Protein AF-A0A7S1P8W8-F1 (afdb_monomer_lite)

Radius of gyration: 17.07 Å; chains: 1; bounding box: 39×23×54 Å

pLDDT: mean 93.04, std 10.13, range [39.03, 98.25]

Secondary structure (DSSP, 8-state):
-BHHHHHHHHHHTTHHHHHHT----HHHHHHHHHHHHHHHTT--PPPB---SPPGGGHHHHHHHHHHHHHHHHHHHHHHHTT--TT-HHHHHHHHHH----HHHHHHHHHHHHTSPP------

Organism: NCBI:txid1169539

Structure (mmCIF, N/CA/C/O backbone):
data_AF-A0A7S1P8W8-F1
#
_entry.id   AF-A0A7S1P8W8-F1
#
loop_
_atom_site.group_PDB
_atom_site.id
_atom_site.type_symbol
_atom_site.label_atom_id
_atom_site.label_alt_id
_atom_site.label_comp_id
_atom_site.label_asym_id
_atom_site.label_entity_id
_atom_site.label_seq_id
_atom_site.pdbx_PDB_ins_code
_atom_site.Cartn_x
_atom_site.Cartn_y
_atom_site.Cartn_z
_atom_site.occupancy
_atom_site.B_iso_or_equiv
_atom_site.auth_seq_id
_atom_site.auth_comp_id
_atom_site.auth_asym_id
_atom_site.auth_atom_id
_atom_site.pdbx_PDB_model_num
ATOM 1 N N . VAL A 1 1 ? -10.482 5.886 10.796 1.00 95.44 1 VAL A N 1
ATOM 2 C CA . VAL A 1 1 ? -9.179 5.755 10.108 1.00 95.44 1 VAL A CA 1
ATOM 3 C C . VAL A 1 1 ? -9.455 5.364 8.673 1.00 95.44 1 VAL A C 1
ATOM 5 O O . VAL A 1 1 ? -10.173 4.394 8.467 1.00 95.44 1 VAL A O 1
ATOM 8 N N . ASP A 1 2 ? -8.926 6.120 7.714 1.00 96.94 2 ASP A N 1
ATOM 9 C CA . ASP A 1 2 ? -8.927 5.731 6.300 1.00 96.94 2 ASP A CA 1
ATOM 10 C C . ASP A 1 2 ? -7.850 4.656 6.080 1.00 96.94 2 ASP A C 1
ATOM 12 O O . ASP A 1 2 ? -6.653 4.907 6.277 1.00 96.94 2 ASP A O 1
ATOM 16 N N . ALA A 1 3 ? -8.284 3.446 5.724 1.00 97.31 3 ALA A N 1
ATOM 17 C CA . ALA A 1 3 ? -7.401 2.310 5.510 1.00 97.31 3 ALA A CA 1
ATOM 18 C C . ALA A 1 3 ? -6.523 2.479 4.266 1.00 97.31 3 ALA A C 1
ATOM 20 O O . ALA A 1 3 ? -5.349 2.108 4.311 1.00 97.31 3 ALA A O 1
ATOM 21 N N . MET A 1 4 ? -7.037 3.077 3.186 1.00 95.69 4 MET A N 1
ATOM 22 C CA . MET A 1 4 ? -6.309 3.217 1.922 1.00 95.69 4 MET A CA 1
ATOM 23 C C . MET A 1 4 ? -5.063 4.079 2.109 1.00 95.69 4 MET A C 1
ATOM 25 O O . MET A 1 4 ? -3.979 3.722 1.640 1.00 95.69 4 MET A O 1
ATOM 29 N N . CYS A 1 5 ? -5.181 5.153 2.893 1.00 96.06 5 CYS A N 1
ATOM 30 C CA . CYS A 1 5 ? -4.048 5.992 3.281 1.00 96.06 5 CYS A CA 1
ATOM 31 C C . CYS A 1 5 ? -2.956 5.206 4.029 1.00 96.06 5 CYS A C 1
ATOM 33 O O . CYS A 1 5 ? -1.763 5.339 3.736 1.00 96.06 5 CYS A O 1
ATOM 35 N N . TRP A 1 6 ? -3.340 4.381 5.006 1.00 97.62 6 TRP A N 1
ATOM 36 C CA . TRP A 1 6 ? -2.388 3.594 5.797 1.00 97.62 6 TRP A CA 1
ATOM 37 C C . TRP A 1 6 ? -1.764 2.451 5.000 1.00 97.62 6 TRP A C 1
ATOM 39 O O . TRP A 1 6 ? -0.562 2.219 5.122 1.00 97.62 6 TRP A O 1
ATOM 49 N N . MET A 1 7 ? -2.547 1.776 4.160 1.00 97.31 7 MET A N 1
ATOM 50 C CA . MET A 1 7 ? -2.060 0.713 3.285 1.00 97.31 7 MET A CA 1
ATOM 51 C C . MET A 1 7 ? -1.060 1.247 2.264 1.00 97.31 7 MET A C 1
ATOM 53 O O . MET A 1 7 ? 0.006 0.655 2.114 1.00 97.31 7 MET A O 1
ATOM 57 N N . HIS A 1 8 ? -1.332 2.397 1.637 1.00 96.00 8 HIS A N 1
ATOM 58 C CA . HIS A 1 8 ? -0.368 3.047 0.746 1.00 96.00 8 HIS A CA 1
ATOM 59 C C . HIS A 1 8 ? 0.943 3.368 1.468 1.00 96.00 8 HIS A C 1
ATOM 61 O O . HIS A 1 8 ? 2.021 3.051 0.968 1.00 96.00 8 HIS A O 1
ATOM 67 N N . ARG A 1 9 ? 0.868 3.941 2.676 1.00 96.25 9 ARG A N 1
ATOM 68 C CA . ARG A 1 9 ? 2.063 4.259 3.467 1.00 96.25 9 ARG A CA 1
ATOM 69 C C . ARG A 1 9 ? 2.846 3.010 3.879 1.00 96.25 9 ARG A C 1
ATOM 71 O O . ARG A 1 9 ? 4.074 3.037 3.854 1.00 96.25 9 ARG A O 1
ATOM 78 N N . GLY A 1 10 ? 2.153 1.935 4.248 1.00 96.81 10 GLY A N 1
ATOM 79 C CA . GLY A 1 10 ? 2.769 0.645 4.558 1.00 96.81 10 GLY A CA 1
ATOM 80 C C . GLY A 1 10 ? 3.436 0.014 3.336 1.00 96.81 10 GLY A C 1
ATOM 81 O O . GLY A 1 10 ? 4.557 -0.476 3.441 1.00 96.81 10 GLY A O 1
ATOM 82 N N . ALA A 1 11 ? 2.787 0.095 2.173 1.00 97.50 11 ALA A N 1
ATOM 83 C CA . ALA A 1 11 ? 3.301 -0.414 0.906 1.00 97.50 11 ALA A CA 1
ATOM 84 C C . ALA A 1 11 ? 4.579 0.304 0.448 1.00 97.50 11 ALA A C 1
ATOM 86 O O . ALA A 1 11 ? 5.436 -0.330 -0.157 1.00 97.50 11 ALA A O 1
ATOM 87 N N . CYS A 1 12 ? 4.775 1.586 0.788 1.00 95.88 12 CYS A N 1
ATOM 88 C CA . CYS A 1 12 ? 6.031 2.288 0.488 1.00 95.88 12 CYS A CA 1
ATOM 89 C C . CYS A 1 12 ? 7.264 1.598 1.091 1.00 95.88 12 CYS A C 1
ATOM 91 O O . CYS A 1 12 ? 8.333 1.638 0.492 1.00 95.88 12 CYS A O 1
ATOM 93 N N . ALA A 1 13 ? 7.127 0.939 2.247 1.00 92.81 13 ALA A N 1
ATOM 94 C CA . ALA A 1 13 ? 8.231 0.225 2.894 1.00 92.81 13 ALA A CA 1
ATOM 95 C C . ALA A 1 13 ? 8.580 -1.117 2.222 1.00 92.81 13 ALA A C 1
ATOM 97 O O . ALA A 1 13 ? 9.595 -1.724 2.565 1.00 92.81 13 ALA A O 1
ATOM 98 N N . CYS A 1 14 ? 7.735 -1.595 1.306 1.00 96.56 14 CYS A N 1
ATOM 99 C CA . CYS A 1 14 ? 7.936 -2.821 0.537 1.00 96.56 14 CYS A CA 1
ATOM 100 C C . CYS A 1 14 ? 7.614 -2.635 -0.950 1.00 96.56 14 CYS A C 1
ATOM 102 O O . CYS A 1 14 ? 7.137 -3.547 -1.627 1.00 96.56 14 CYS A O 1
ATOM 104 N N . ALA A 1 15 ? 7.837 -1.419 -1.453 1.00 97.44 15 ALA A N 1
ATOM 105 C CA . ALA A 1 15 ? 7.429 -1.032 -2.794 1.00 97.44 15 ALA A CA 1
ATOM 106 C C . ALA A 1 15 ? 8.124 -1.880 -3.861 1.00 97.44 15 ALA A C 1
ATOM 108 O O . ALA A 1 15 ? 7.495 -2.290 -4.832 1.00 97.44 15 ALA A O 1
ATOM 109 N N . TYR A 1 16 ? 9.415 -2.160 -3.664 1.00 96.81 16 TYR A N 1
ATOM 110 C CA . TYR A 1 16 ? 10.200 -2.989 -4.571 1.00 96.81 16 TYR A CA 1
ATOM 111 C C . TYR A 1 16 ? 9.675 -4.424 -4.621 1.00 96.81 16 TYR A C 1
ATOM 113 O O . TYR A 1 16 ? 9.494 -4.970 -5.708 1.00 96.81 16 TYR A O 1
ATOM 121 N N . GLU A 1 17 ? 9.395 -5.030 -3.466 1.00 97.00 17 GLU A N 1
ATOM 122 C CA . GLU A 1 17 ? 8.841 -6.381 -3.389 1.00 97.00 17 GLU A CA 1
ATOM 123 C C . GLU A 1 17 ? 7.506 -6.458 -4.132 1.00 97.00 17 GLU A C 1
ATOM 125 O O . GLU A 1 17 ? 7.340 -7.296 -5.017 1.00 97.00 17 GLU A O 1
ATOM 130 N N . LEU A 1 18 ? 6.606 -5.506 -3.866 1.00 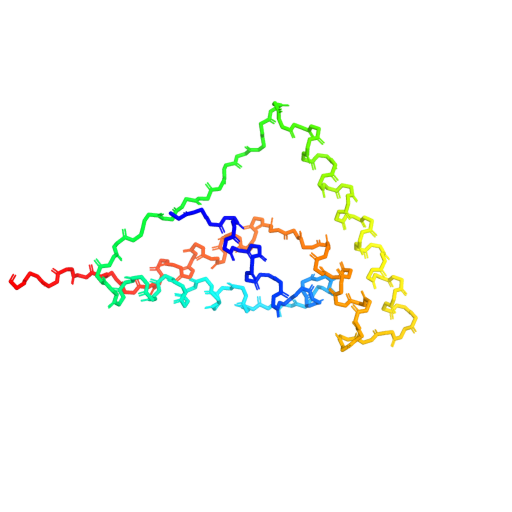97.19 18 LEU A N 1
ATOM 131 C CA . LEU A 1 18 ? 5.307 -5.425 -4.535 1.00 97.19 18 LEU A CA 1
ATOM 132 C C . LEU A 1 18 ? 5.452 -5.235 -6.052 1.00 97.19 18 LEU A C 1
ATOM 134 O O . LEU A 1 18 ? 4.823 -5.955 -6.825 1.00 97.19 18 LEU A O 1
ATOM 138 N N . ALA A 1 19 ? 6.314 -4.316 -6.492 1.00 96.75 19 ALA A N 1
ATOM 139 C CA . ALA A 1 19 ? 6.522 -4.030 -7.912 1.00 96.75 19 ALA A CA 1
ATOM 140 C C . ALA A 1 19 ? 7.237 -5.170 -8.661 1.00 96.75 19 ALA A C 1
ATOM 142 O O . ALA A 1 19 ? 7.151 -5.259 -9.885 1.00 96.75 19 ALA A O 1
ATOM 143 N N . THR A 1 20 ? 7.949 -6.052 -7.956 1.00 94.88 20 THR A N 1
ATOM 144 C CA . THR A 1 20 ? 8.660 -7.194 -8.557 1.00 94.88 20 THR A CA 1
ATOM 145 C C . THR A 1 20 ? 7.951 -8.534 -8.372 1.00 94.88 20 THR A C 1
ATOM 147 O O . THR A 1 20 ? 8.449 -9.543 -8.876 1.00 94.88 20 THR A O 1
ATOM 150 N N . GLY A 1 21 ? 6.779 -8.543 -7.728 1.00 94.62 21 GLY A N 1
ATOM 151 C CA . GLY A 1 21 ? 5.965 -9.741 -7.512 1.00 94.62 21 GLY A CA 1
ATOM 152 C C . GLY A 1 21 ? 6.473 -10.646 -6.389 1.00 94.62 21 GLY A C 1
ATOM 153 O O . GLY A 1 21 ? 6.162 -11.834 -6.375 1.00 94.62 21 GLY A O 1
ATOM 154 N N . GLN A 1 22 ? 7.278 -10.114 -5.470 1.00 95.94 22 GLN A N 1
ATOM 155 C CA . GLN A 1 22 ? 7.703 -10.832 -4.273 1.00 95.94 22 GLN A CA 1
ATOM 156 C C . GLN A 1 22 ? 6.611 -10.733 -3.206 1.00 95.94 22 GLN A C 1
ATOM 158 O O . GLN A 1 22 ? 6.130 -9.638 -2.904 1.00 95.94 22 GLN A O 1
ATOM 163 N N . ASP A 1 23 ? 6.232 -11.869 -2.617 1.00 95.56 23 ASP A N 1
ATOM 164 C CA . ASP A 1 23 ? 5.296 -11.849 -1.494 1.00 95.56 23 ASP A CA 1
ATOM 165 C C . ASP A 1 23 ? 5.917 -11.132 -0.287 1.00 95.56 23 ASP A C 1
ATOM 167 O O . ASP A 1 23 ? 7.104 -11.269 0.020 1.00 95.56 23 ASP A O 1
ATOM 171 N N . THR A 1 24 ? 5.104 -10.326 0.388 1.00 97.12 24 THR A N 1
ATOM 172 C CA . THR A 1 24 ? 5.526 -9.496 1.512 1.00 97.12 24 THR A CA 1
ATOM 173 C C . THR A 1 24 ? 4.354 -9.231 2.442 1.00 97.12 24 THR A C 1
ATOM 175 O O . THR A 1 24 ? 3.230 -9.014 2.002 1.00 97.12 24 THR A O 1
ATOM 178 N N . ASP A 1 25 ? 4.615 -9.208 3.746 1.00 96.69 25 ASP A N 1
ATOM 179 C CA . ASP A 1 25 ? 3.638 -8.871 4.786 1.00 96.69 25 ASP A CA 1
ATOM 180 C C . ASP A 1 25 ? 3.946 -7.521 5.464 1.00 96.69 25 ASP A C 1
ATOM 182 O O . ASP A 1 25 ? 3.264 -7.110 6.406 1.00 96.69 25 ASP A O 1
ATOM 186 N N . LYS A 1 26 ? 4.971 -6.799 4.989 1.00 97.56 26 LYS A N 1
ATOM 187 C CA . LYS A 1 26 ? 5.474 -5.570 5.626 1.00 97.56 26 LYS A CA 1
ATOM 188 C C . LYS A 1 26 ? 4.394 -4.491 5.753 1.00 97.56 26 LYS A C 1
ATOM 190 O O . LYS A 1 26 ? 4.321 -3.819 6.784 1.00 97.56 26 LYS A O 1
ATOM 195 N N . PHE A 1 27 ? 3.519 -4.359 4.753 1.00 97.38 27 PHE A N 1
ATOM 196 C CA . PHE A 1 27 ? 2.392 -3.423 4.797 1.00 97.38 27 PHE A CA 1
ATOM 197 C C . PHE A 1 27 ? 1.350 -3.813 5.860 1.00 97.38 27 PHE A C 1
ATOM 199 O O . PHE A 1 27 ? 0.807 -2.932 6.525 1.00 97.38 27 PHE A O 1
ATOM 206 N N . ILE A 1 28 ? 1.130 -5.113 6.089 1.00 97.75 28 ILE A N 1
ATOM 207 C CA . ILE A 1 28 ? 0.236 -5.634 7.136 1.00 97.75 28 ILE A CA 1
ATOM 208 C C . ILE A 1 28 ? 0.833 -5.338 8.509 1.00 97.75 28 ILE A C 1
ATOM 210 O O . ILE A 1 28 ? 0.165 -4.763 9.364 1.00 97.75 28 ILE A O 1
ATOM 214 N N . ARG A 1 29 ? 2.119 -5.657 8.711 1.00 97.12 29 ARG A N 1
ATOM 215 C CA . ARG A 1 29 ? 2.834 -5.374 9.968 1.00 97.12 29 ARG A CA 1
ATOM 216 C C . ARG A 1 29 ? 2.800 -3.887 10.311 1.00 97.12 29 ARG A C 1
ATOM 218 O O . ARG A 1 29 ? 2.577 -3.527 11.466 1.00 97.12 29 ARG A O 1
ATOM 225 N N . PHE A 1 30 ? 2.992 -3.022 9.312 1.00 97.38 30 PHE A N 1
ATOM 226 C CA . PHE A 1 30 ? 2.837 -1.579 9.474 1.00 97.38 30 PHE A CA 1
ATOM 227 C C . PHE A 1 30 ? 1.423 -1.221 9.950 1.00 97.38 30 PHE A C 1
ATOM 229 O O . PHE A 1 30 ? 1.284 -0.494 10.934 1.00 97.38 30 PHE A O 1
ATOM 236 N N . PHE A 1 31 ? 0.393 -1.748 9.283 1.00 97.44 31 PHE A N 1
ATOM 237 C CA . PHE A 1 31 ? -1.005 -1.462 9.594 1.00 97.44 31 PHE A CA 1
ATOM 238 C C . PHE A 1 31 ? -1.378 -1.909 11.014 1.00 97.44 31 PHE A C 1
ATOM 240 O O . PHE A 1 31 ? -1.892 -1.112 11.797 1.00 97.44 31 PHE A O 1
ATOM 247 N N . LEU A 1 32 ? -1.051 -3.153 11.378 1.00 96.50 32 LEU A N 1
ATOM 248 C CA . LEU A 1 32 ? -1.313 -3.701 12.709 1.00 96.50 32 LEU A CA 1
ATOM 249 C C . LEU A 1 32 ? -0.607 -2.897 13.796 1.00 96.50 32 LEU A C 1
ATOM 251 O O . LEU A 1 32 ? -1.234 -2.551 14.788 1.00 96.50 32 LEU A O 1
ATOM 255 N N . ARG A 1 33 ? 0.660 -2.515 13.590 1.00 96.25 33 ARG A N 1
ATOM 256 C CA . ARG A 1 33 ? 1.395 -1.673 14.544 1.00 96.25 33 ARG A CA 1
ATOM 257 C C . ARG A 1 33 ? 0.676 -0.350 14.807 1.00 96.25 33 ARG A C 1
ATOM 259 O O . ARG A 1 33 ? 0.629 0.097 15.949 1.00 96.25 33 ARG A O 1
ATOM 266 N N . MET A 1 34 ? 0.128 0.276 13.767 1.00 96.94 34 MET A N 1
ATOM 267 C CA . MET A 1 34 ? -0.619 1.526 13.910 1.00 96.94 34 MET A CA 1
ATOM 268 C C . MET A 1 34 ? -1.934 1.323 14.673 1.00 96.94 34 MET A C 1
ATOM 270 O O . MET A 1 34 ? -2.272 2.146 15.520 1.00 96.94 34 MET A O 1
ATOM 274 N N . VAL A 1 35 ? -2.651 0.223 14.427 1.00 96.56 35 VAL A N 1
ATOM 275 C CA . VAL A 1 35 ? -3.867 -0.115 15.186 1.00 96.56 35 VAL A CA 1
ATOM 276 C C . VAL A 1 35 ? -3.538 -0.420 16.646 1.00 96.56 35 VAL A C 1
ATOM 278 O O . VAL A 1 35 ? -4.154 0.160 17.533 1.00 96.56 35 VAL A O 1
ATOM 281 N N . THR A 1 36 ? -2.534 -1.257 16.914 1.00 95.06 36 THR A N 1
ATOM 282 C CA . THR A 1 36 ? -2.081 -1.578 18.274 1.00 95.06 36 THR A CA 1
ATOM 283 C C . THR A 1 36 ? -1.655 -0.329 19.042 1.00 95.06 36 THR A C 1
ATOM 285 O O . THR A 1 36 ? -1.966 -0.218 20.221 1.00 95.06 36 THR A O 1
ATOM 288 N N . LEU A 1 37 ? -0.998 0.636 18.388 1.00 95.56 37 LEU A N 1
ATOM 289 C CA . LEU A 1 37 ? -0.656 1.913 19.017 1.00 95.56 37 LEU A CA 1
ATOM 290 C C . LEU A 1 37 ? -1.904 2.663 19.504 1.00 95.56 37 LEU A C 1
ATOM 292 O O . LEU A 1 37 ? -1.910 3.141 20.631 1.00 95.56 37 LEU A O 1
ATOM 296 N N . LEU A 1 38 ? -2.951 2.749 18.679 1.00 95.69 38 LEU A N 1
ATOM 297 C CA . LEU A 1 38 ? -4.204 3.401 19.073 1.00 95.69 38 LEU A CA 1
ATOM 298 C C . LEU A 1 38 ? -4.882 2.660 20.230 1.00 95.69 38 LEU A C 1
ATOM 300 O O . LEU A 1 38 ? -5.291 3.294 21.198 1.00 95.69 38 LEU A O 1
ATOM 304 N N . LEU A 1 39 ? -4.935 1.329 20.155 1.00 93.75 39 LEU A N 1
ATOM 305 C CA . LEU A 1 39 ? -5.510 0.490 21.206 1.00 93.75 39 LEU A CA 1
ATOM 306 C C . LEU A 1 39 ? -4.767 0.650 22.541 1.00 93.75 39 LEU A C 1
ATOM 308 O O . LEU A 1 39 ? -5.405 0.785 23.574 1.00 93.75 39 LEU A O 1
ATOM 312 N N . ASN A 1 40 ? -3.433 0.717 22.523 1.00 93.69 40 ASN A N 1
ATOM 313 C CA . ASN A 1 40 ? -2.623 0.953 23.725 1.00 93.69 40 ASN A CA 1
ATOM 314 C C . ASN A 1 40 ? -2.835 2.346 24.343 1.00 93.69 40 ASN A C 1
ATOM 316 O O . ASN A 1 40 ? -2.419 2.580 25.475 1.00 93.69 40 ASN A O 1
ATOM 320 N N . CYS A 1 41 ? -3.435 3.273 23.598 1.00 95.50 41 CYS A N 1
ATOM 321 C CA . CYS A 1 41 ? -3.845 4.589 24.078 1.00 95.50 41 CYS A CA 1
ATOM 322 C C . CYS A 1 41 ? -5.342 4.640 24.439 1.00 95.50 41 CYS A C 1
ATOM 324 O O . CYS A 1 41 ? -5.902 5.733 24.487 1.00 95.50 41 CYS A O 1
ATOM 326 N N . ASP A 1 42 ? -5.995 3.486 24.629 1.00 93.69 42 ASP A N 1
ATOM 327 C CA . ASP A 1 42 ? -7.431 3.348 24.909 1.00 93.69 42 ASP A CA 1
ATOM 328 C C . ASP A 1 42 ? -8.341 3.976 23.829 1.00 93.69 42 ASP A C 1
ATOM 330 O O . ASP A 1 42 ? -9.502 4.317 24.069 1.00 93.69 42 ASP A O 1
ATOM 334 N N . ILE A 1 43 ? -7.833 4.118 22.600 1.00 94.88 43 ILE A N 1
ATOM 335 C CA . ILE A 1 43 ? -8.604 4.589 21.447 1.00 94.88 43 ILE A CA 1
ATOM 336 C C . ILE A 1 43 ? -9.173 3.369 20.726 1.00 94.88 43 ILE A C 1
ATOM 338 O O . ILE A 1 43 ? -8.430 2.476 20.334 1.00 94.88 43 ILE A O 1
ATOM 342 N N . SER A 1 44 ? -10.485 3.362 20.477 1.00 93.00 44 SER A N 1
ATOM 343 C CA . SER A 1 44 ? -11.164 2.333 19.676 1.00 93.00 44 SER A CA 1
ATOM 344 C C . SER A 1 44 ? -11.331 2.802 18.220 1.00 93.00 44 SER A C 1
ATOM 346 O O . SER A 1 44 ? -12.287 3.527 17.923 1.00 93.00 44 SER A O 1
ATOM 348 N N . PRO A 1 45 ? -10.424 2.447 17.286 1.00 94.81 45 PRO A N 1
ATOM 349 C CA . PRO A 1 45 ? -10.486 2.948 15.921 1.00 94.81 45 PRO A CA 1
ATOM 350 C C . PRO A 1 45 ? -11.550 2.232 15.083 1.00 94.81 45 PRO A C 1
ATOM 352 O O . PRO A 1 45 ? -11.582 1.008 15.000 1.00 94.81 45 PRO A O 1
ATOM 355 N N . VAL A 1 46 ? -12.351 3.007 14.350 1.00 95.81 46 VAL A N 1
ATOM 356 C CA . VAL A 1 46 ? -13.141 2.496 13.219 1.00 95.81 46 VAL A CA 1
ATOM 357 C C . VAL A 1 46 ? -12.277 2.559 11.962 1.00 95.81 46 VAL A C 1
ATOM 359 O O . VAL A 1 46 ? -11.851 3.646 11.553 1.00 95.81 46 VAL A O 1
ATOM 362 N N . ILE A 1 47 ? -11.985 1.402 11.369 1.00 96.81 47 ILE A N 1
ATOM 363 C CA . ILE A 1 47 ? -11.216 1.284 10.125 1.00 96.81 47 ILE A CA 1
ATOM 364 C C . ILE A 1 47 ? -12.193 1.235 8.950 1.00 96.81 47 ILE A C 1
ATOM 366 O O . ILE A 1 47 ? -13.069 0.375 8.917 1.00 96.81 47 ILE A O 1
ATOM 370 N N . VAL A 1 48 ? -12.049 2.163 8.005 1.00 96.88 48 VAL A N 1
ATOM 371 C CA . VAL A 1 48 ? -12.912 2.267 6.823 1.00 96.88 48 VAL A CA 1
ATOM 372 C C . VAL A 1 48 ? -12.078 1.968 5.584 1.00 96.88 48 VAL A C 1
ATOM 374 O O . VAL A 1 48 ? -11.020 2.569 5.400 1.00 96.88 48 VAL A O 1
ATOM 377 N N . PHE A 1 49 ? -12.558 1.038 4.764 1.00 95.31 49 PHE A N 1
ATOM 378 C CA . PHE A 1 49 ? -11.995 0.696 3.460 1.00 95.31 49 PHE A CA 1
ATOM 379 C C . PHE A 1 49 ? -12.875 1.298 2.366 1.00 95.31 49 PHE A C 1
ATOM 381 O O . PHE A 1 49 ? -14.093 1.391 2.541 1.00 95.31 49 PHE A O 1
ATOM 388 N N . ASP A 1 50 ? -12.258 1.705 1.258 1.00 91.12 50 ASP A N 1
ATOM 389 C CA . ASP A 1 50 ? -13.004 2.192 0.101 1.00 91.12 50 ASP A CA 1
ATOM 390 C C . ASP A 1 50 ? -13.844 1.066 -0.516 1.00 91.12 50 ASP A C 1
ATOM 392 O O . ASP A 1 50 ? -13.471 -0.109 -0.491 1.00 91.12 50 ASP A O 1
ATOM 396 N N . GLY A 1 51 ? -15.001 1.453 -1.053 1.00 86.19 51 GLY A N 1
ATOM 397 C CA . GLY A 1 51 ? -15.851 0.588 -1.864 1.00 86.19 51 GLY A CA 1
ATOM 398 C C . GLY A 1 51 ? -15.471 0.648 -3.343 1.00 86.19 51 GLY A C 1
ATOM 399 O O . GLY A 1 51 ? -14.319 0.882 -3.701 1.00 86.19 51 GLY A O 1
ATOM 400 N N . ASP A 1 52 ? -16.460 0.448 -4.207 1.00 86.12 52 ASP A N 1
ATOM 401 C CA . ASP A 1 52 ? -16.244 0.436 -5.654 1.00 86.12 52 ASP A CA 1
ATOM 402 C C . ASP A 1 52 ? -15.949 1.836 -6.231 1.00 86.12 52 ASP A C 1
ATOM 404 O O . ASP A 1 52 ? -16.291 2.873 -5.644 1.00 86.12 52 ASP A O 1
ATOM 408 N N . SER A 1 53 ? -15.326 1.859 -7.410 1.00 85.75 53 SER A N 1
ATOM 409 C CA . SER A 1 53 ? -15.063 3.080 -8.167 1.00 85.75 53 SER A CA 1
ATOM 410 C C . SER A 1 53 ? -16.368 3.784 -8.535 1.00 85.75 53 SER A C 1
ATOM 412 O O . SER A 1 53 ? -17.351 3.181 -8.964 1.00 85.75 53 SER A O 1
ATOM 414 N N . LEU A 1 54 ? -16.365 5.111 -8.409 1.00 90.31 54 LEU A N 1
ATOM 415 C CA . LEU A 1 54 ? -17.518 5.946 -8.736 1.00 90.31 54 LEU A CA 1
ATOM 416 C C . LEU A 1 54 ? -17.348 6.571 -10.128 1.00 90.31 54 LEU A C 1
ATOM 418 O O . LEU A 1 54 ? -16.265 7.084 -10.418 1.00 90.31 54 LEU A O 1
ATOM 422 N N . PRO A 1 55 ? -18.412 6.669 -10.954 1.00 92.44 55 PRO A N 1
ATOM 423 C CA . PRO A 1 55 ? -18.335 7.311 -12.271 1.00 92.44 55 PRO A CA 1
ATOM 424 C C . PRO A 1 55 ? -17.785 8.743 -12.222 1.00 92.44 55 PRO A C 1
ATOM 426 O O . PRO A 1 55 ? -17.042 9.161 -13.104 1.00 92.44 55 PRO A O 1
ATOM 429 N N . ALA A 1 56 ? -18.093 9.478 -11.150 1.00 93.56 56 ALA A N 1
ATOM 430 C CA . ALA A 1 56 ? -17.618 10.843 -10.935 1.00 93.56 56 ALA A CA 1
ATOM 431 C C . ALA A 1 56 ? -16.092 10.962 -10.735 1.00 93.56 56 ALA A C 1
ATOM 433 O O . ALA A 1 56 ? -15.576 12.069 -10.819 1.00 93.56 56 ALA A O 1
ATOM 434 N N . LYS A 1 57 ? -15.386 9.853 -10.460 1.00 90.56 57 LYS A N 1
ATOM 435 C CA . LYS A 1 57 ? -13.924 9.790 -10.276 1.00 90.56 57 LYS A CA 1
ATOM 436 C C . LYS A 1 57 ? -13.205 9.022 -11.390 1.00 90.56 57 LYS A C 1
ATOM 438 O O . LYS A 1 57 ? -12.009 8.755 -11.281 1.00 90.56 57 LYS A O 1
ATOM 443 N N . ALA A 1 58 ? -13.919 8.637 -12.450 1.00 93.31 58 ALA A N 1
ATOM 444 C CA . ALA A 1 58 ? -13.382 7.757 -13.486 1.00 93.31 58 ALA A CA 1
ATOM 445 C C . ALA A 1 58 ? -12.105 8.320 -14.130 1.00 93.31 58 ALA A C 1
ATOM 447 O O . ALA A 1 58 ? -11.147 7.582 -14.347 1.00 93.31 58 ALA A O 1
ATOM 448 N N . LYS A 1 59 ? -12.063 9.637 -14.367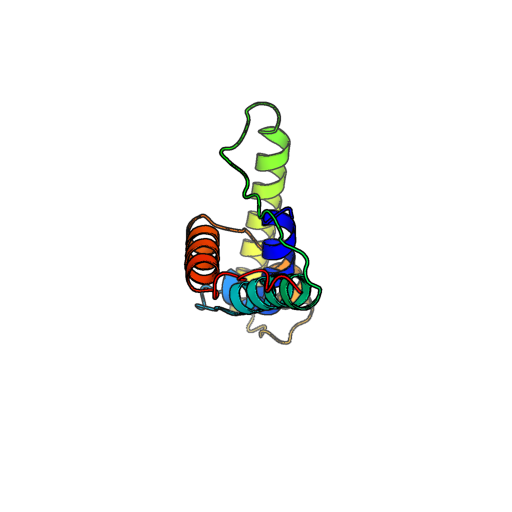 1.00 95.56 59 LYS A N 1
ATOM 449 C CA . LYS A 1 59 ? -10.901 10.309 -14.957 1.00 95.56 59 LYS A CA 1
ATOM 450 C C . LYS A 1 59 ? -9.690 10.277 -14.023 1.00 95.56 59 LYS A C 1
ATOM 452 O O . LYS A 1 59 ? -8.588 9.943 -14.446 1.00 95.56 59 LYS A O 1
ATOM 457 N N . GLU A 1 60 ? -9.877 10.605 -12.748 1.00 94.06 60 GLU A N 1
ATOM 458 C CA . GLU A 1 60 ? -8.808 10.600 -11.750 1.00 94.06 60 GLU A CA 1
ATOM 459 C C . GLU A 1 60 ? -8.265 9.187 -11.506 1.00 94.06 60 GLU A C 1
ATOM 461 O O . GLU A 1 60 ? -7.055 9.010 -11.317 1.00 94.06 60 GLU A O 1
ATOM 466 N N . ASP A 1 61 ? -9.146 8.185 -11.510 1.00 92.12 61 ASP A N 1
ATOM 467 C CA . ASP A 1 61 ? -8.785 6.776 -11.375 1.00 92.12 61 ASP A CA 1
ATOM 468 C C . ASP A 1 61 ? -8.009 6.283 -12.605 1.00 92.12 61 ASP A C 1
ATOM 470 O O . ASP A 1 61 ? -6.988 5.605 -12.443 1.00 92.12 61 ASP A O 1
ATOM 474 N N . GLU A 1 62 ? -8.413 6.689 -13.813 1.00 95.12 62 GLU A N 1
ATOM 475 C CA . GLU A 1 62 ? -7.695 6.412 -15.060 1.00 95.12 62 GLU A CA 1
ATOM 476 C C . GLU A 1 62 ? -6.300 7.055 -15.065 1.00 95.12 62 GLU A C 1
ATOM 478 O O . GLU A 1 62 ? -5.304 6.368 -15.307 1.00 95.12 62 GLU A O 1
ATOM 483 N N . ASP A 1 63 ? -6.189 8.334 -14.699 1.00 96.31 63 ASP A N 1
ATOM 484 C CA . ASP A 1 63 ? -4.904 9.031 -14.583 1.00 96.31 63 ASP A CA 1
ATOM 485 C C . ASP A 1 63 ? -3.994 8.356 -13.544 1.00 96.31 63 ASP A C 1
ATOM 487 O O . ASP A 1 63 ? -2.787 8.188 -13.759 1.00 96.31 63 ASP A O 1
ATOM 491 N N . ARG A 1 64 ? -4.556 7.924 -12.405 1.00 93.69 64 ARG A N 1
ATOM 492 C CA . ARG A 1 64 ? -3.812 7.183 -11.375 1.00 93.69 64 ARG A CA 1
ATOM 493 C C . ARG A 1 64 ? -3.375 5.812 -11.884 1.00 93.69 64 ARG A C 1
ATOM 495 O O . ARG A 1 64 ? -2.266 5.378 -11.577 1.00 93.69 64 ARG A O 1
ATOM 502 N N . HIS A 1 65 ? -4.223 5.114 -12.630 1.00 95.00 65 HIS A N 1
ATOM 503 C CA . HIS A 1 65 ? -3.894 3.825 -13.229 1.00 95.00 65 HIS A CA 1
ATOM 504 C C . HIS A 1 65 ? -2.775 3.966 -14.269 1.00 95.00 65 HIS A C 1
ATOM 506 O O . HIS A 1 65 ? -1.787 3.236 -14.202 1.00 95.00 65 HIS A O 1
ATOM 512 N N . LYS A 1 66 ? -2.868 4.959 -15.160 1.00 97.56 66 LYS A N 1
ATOM 513 C CA . LYS A 1 66 ? -1.848 5.245 -16.173 1.00 97.56 66 LYS A CA 1
ATOM 514 C C . LYS A 1 66 ? -0.488 5.543 -15.543 1.00 97.56 66 LYS A C 1
ATOM 516 O O . LYS A 1 66 ? 0.485 4.876 -15.876 1.00 97.56 66 LYS A O 1
ATOM 521 N N . ARG A 1 67 ? -0.424 6.454 -14.563 1.00 97.38 67 ARG A N 1
ATOM 522 C CA . ARG A 1 67 ? 0.837 6.782 -13.866 1.00 97.38 67 ARG A CA 1
ATOM 523 C C . ARG A 1 67 ? 1.494 5.559 -13.220 1.00 97.38 67 ARG A C 1
ATOM 525 O O . ARG A 1 67 ? 2.706 5.399 -13.323 1.00 97.38 67 ARG A O 1
ATOM 532 N N . ARG A 1 68 ? 0.704 4.698 -12.568 1.00 97.50 68 ARG A N 1
ATOM 533 C CA . ARG A 1 68 ? 1.208 3.463 -11.942 1.00 97.50 68 ARG A CA 1
ATOM 534 C C . ARG A 1 68 ? 1.726 2.476 -12.982 1.00 97.50 68 ARG A C 1
ATOM 536 O O . ARG A 1 68 ? 2.794 1.904 -12.793 1.00 97.50 68 ARG A O 1
ATOM 543 N N . LYS A 1 69 ? 1.009 2.320 -14.099 1.00 97.81 69 LYS A N 1
ATOM 544 C CA . LYS A 1 69 ? 1.425 1.465 -15.217 1.00 97.81 69 LYS A CA 1
ATOM 545 C C . LYS A 1 69 ? 2.745 1.937 -15.830 1.00 97.81 69 LYS A C 1
ATOM 547 O O . LYS A 1 69 ? 3.638 1.120 -16.027 1.00 97.81 69 LYS A O 1
ATOM 552 N N . ASP A 1 70 ? 2.887 3.236 -16.078 1.00 98.19 70 ASP A N 1
ATOM 553 C CA . ASP A 1 70 ? 4.114 3.819 -16.632 1.00 98.19 70 ASP A CA 1
ATOM 554 C C . ASP A 1 70 ? 5.294 3.647 -15.655 1.00 98.19 70 ASP A C 1
ATOM 556 O O . ASP A 1 70 ? 6.402 3.290 -16.055 1.00 98.19 70 ASP A O 1
ATOM 560 N N . ALA A 1 71 ? 5.058 3.822 -14.349 1.00 98.06 71 ALA A N 1
ATOM 561 C CA . ALA A 1 71 ? 6.065 3.562 -13.322 1.00 98.06 71 ALA A CA 1
ATOM 562 C C . ALA A 1 71 ? 6.474 2.079 -13.253 1.00 98.06 71 ALA A C 1
ATOM 564 O O . ALA A 1 71 ? 7.663 1.780 -13.155 1.00 98.06 71 ALA A O 1
ATOM 565 N N . GLN A 1 72 ? 5.515 1.155 -13.361 1.00 98.25 72 GLN A N 1
ATOM 566 C CA . GLN A 1 72 ? 5.776 -0.286 -13.376 1.00 98.25 72 GLN A CA 1
ATOM 567 C C . GLN A 1 72 ? 6.623 -0.702 -14.590 1.00 98.25 72 GLN A C 1
ATOM 569 O O . GLN A 1 72 ? 7.547 -1.502 -14.455 1.00 98.25 72 GLN A O 1
ATOM 574 N N . GLN A 1 73 ? 6.364 -0.119 -15.764 1.00 98.19 73 GLN A N 1
ATOM 575 C CA . GLN A 1 73 ? 7.190 -0.350 -16.955 1.00 98.19 73 GLN A CA 1
ATOM 576 C C . GLN A 1 73 ? 8.642 0.095 -16.743 1.00 98.19 73 GLN A C 1
ATOM 578 O O . GLN A 1 73 ? 9.568 -0.586 -17.189 1.00 98.19 73 GLN A O 1
ATOM 583 N N . GLU A 1 74 ? 8.855 1.206 -16.036 1.00 98.19 74 GLU A N 1
ATOM 584 C CA . GLU A 1 74 ? 10.202 1.669 -15.711 1.00 98.19 74 GLU A CA 1
ATOM 585 C C . GLU A 1 74 ? 10.896 0.757 -14.690 1.00 98.19 74 GLU A C 1
ATOM 587 O O . GLU A 1 74 ? 12.071 0.446 -14.866 1.00 98.19 74 GLU A O 1
ATOM 592 N N . VAL A 1 75 ? 10.178 0.243 -13.682 1.00 98.00 75 VAL A N 1
ATOM 593 C CA . VAL A 1 75 ? 10.704 -0.798 -12.774 1.00 98.00 75 VAL A CA 1
ATOM 594 C C . VAL A 1 75 ? 11.186 -2.011 -13.571 1.00 98.00 75 VAL A C 1
ATOM 596 O O . VAL A 1 75 ? 12.310 -2.478 -13.376 1.00 98.00 75 VAL A O 1
ATOM 599 N N . ASP A 1 76 ? 10.381 -2.494 -14.519 1.00 97.69 76 ASP A N 1
ATOM 600 C CA . ASP A 1 76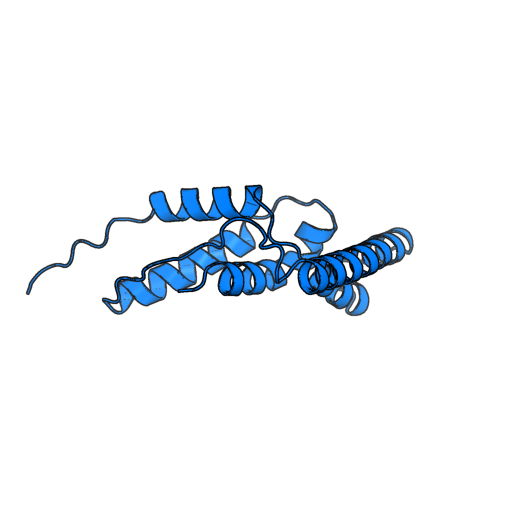 ? 10.756 -3.625 -15.368 1.00 97.69 76 ASP A CA 1
ATOM 601 C C . ASP A 1 76 ? 11.983 -3.329 -16.238 1.00 97.69 76 ASP A C 1
ATOM 603 O O . ASP A 1 76 ? 12.841 -4.202 -16.414 1.00 97.69 76 ASP A O 1
ATOM 607 N N . ARG A 1 77 ? 12.097 -2.101 -16.762 1.00 97.81 77 ARG A N 1
ATOM 608 C CA . ARG A 1 77 ? 13.262 -1.649 -17.534 1.00 97.81 77 ARG A CA 1
ATOM 609 C C . ARG A 1 77 ? 14.527 -1.637 -16.678 1.00 97.81 77 ARG A C 1
ATOM 611 O O . ARG A 1 77 ? 15.531 -2.227 -17.074 1.00 97.81 77 ARG A O 1
ATOM 618 N N . LEU A 1 78 ? 14.471 -1.014 -15.502 1.00 96.81 78 LEU A N 1
ATOM 619 C CA . LEU A 1 78 ? 15.599 -0.918 -14.571 1.00 96.81 78 LEU A CA 1
ATOM 620 C C . LEU A 1 78 ? 16.038 -2.305 -14.089 1.00 96.81 78 LEU A C 1
ATOM 622 O O . LEU A 1 78 ? 17.235 -2.591 -14.034 1.00 96.81 78 LEU A O 1
ATOM 626 N N . ARG A 1 79 ? 15.083 -3.204 -13.826 1.00 95.38 79 ARG A N 1
ATOM 627 C CA . ARG A 1 79 ? 15.361 -4.587 -13.421 1.00 95.38 79 ARG A CA 1
ATOM 628 C C . ARG A 1 79 ? 16.111 -5.349 -14.514 1.00 95.38 79 ARG A C 1
ATOM 630 O O . ARG A 1 79 ? 17.098 -6.017 -14.224 1.00 95.38 79 ARG A O 1
ATOM 637 N N . LYS A 1 80 ? 15.698 -5.209 -15.780 1.00 96.19 80 LYS A N 1
ATOM 638 C CA . LYS A 1 80 ? 16.406 -5.799 -16.936 1.00 96.19 80 LYS A CA 1
ATOM 639 C C . LYS A 1 80 ? 17.804 -5.210 -17.140 1.00 96.19 80 LYS A C 1
ATOM 641 O O . LYS A 1 80 ? 18.690 -5.917 -17.603 1.00 96.19 80 LYS A O 1
ATOM 646 N N . ALA A 1 81 ? 18.009 -3.948 -16.766 1.00 95.62 81 ALA A N 1
ATOM 647 C CA . ALA A 1 81 ? 19.316 -3.291 -16.771 1.00 95.62 81 ALA A CA 1
ATOM 648 C C . ALA A 1 81 ? 20.212 -3.682 -15.572 1.00 95.62 81 ALA A C 1
ATOM 650 O O . ALA A 1 81 ? 21.292 -3.116 -15.409 1.00 95.62 81 ALA A O 1
ATOM 651 N N . GLY A 1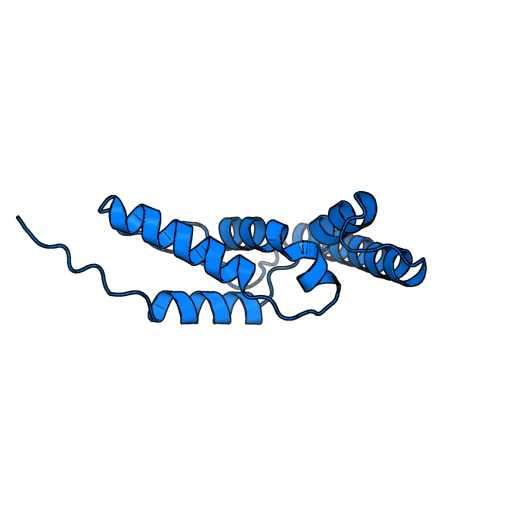 82 ? 19.783 -4.626 -14.725 1.00 94.56 82 GLY A N 1
ATOM 652 C CA . GLY A 1 82 ? 20.564 -5.129 -13.592 1.00 94.56 82 GLY A CA 1
ATOM 653 C C . GLY A 1 82 ? 20.524 -4.244 -12.346 1.00 94.56 82 GLY A C 1
ATOM 654 O O . GLY A 1 82 ? 21.324 -4.444 -11.433 1.00 94.56 82 GLY A O 1
ATOM 655 N N . LYS A 1 83 ? 19.613 -3.263 -12.281 1.00 93.62 83 LYS A N 1
ATOM 656 C CA . LYS A 1 83 ? 19.424 -2.447 -11.076 1.00 93.62 83 LYS A CA 1
ATOM 657 C C . LYS A 1 83 ? 18.802 -3.275 -9.955 1.00 93.62 83 LYS A C 1
ATOM 659 O O . LYS A 1 83 ? 17.901 -4.081 -10.190 1.00 93.62 83 LYS A O 1
ATOM 664 N N . THR A 1 84 ? 19.283 -3.056 -8.736 1.00 92.56 84 THR A N 1
ATOM 665 C CA . THR A 1 84 ? 18.871 -3.790 -7.535 1.00 92.56 84 THR A CA 1
ATOM 666 C C . THR A 1 84 ? 17.891 -2.980 -6.691 1.00 92.56 84 THR A C 1
ATOM 66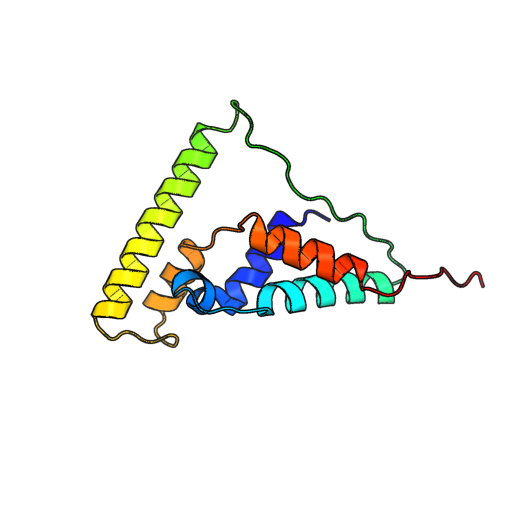8 O O . THR A 1 84 ? 17.621 -1.811 -6.972 1.00 92.56 84 THR A O 1
ATOM 671 N N . ALA A 1 85 ? 17.381 -3.598 -5.624 1.00 87.44 85 ALA A N 1
ATOM 672 C CA . ALA A 1 85 ? 16.518 -2.935 -4.655 1.00 87.44 85 ALA A CA 1
ATOM 673 C C . ALA A 1 85 ? 17.174 -1.702 -4.005 1.00 87.44 85 ALA A C 1
ATOM 675 O O . ALA A 1 85 ? 16.468 -0.769 -3.661 1.00 87.44 85 ALA A O 1
ATOM 676 N N . ASP A 1 86 ? 18.497 -1.638 -3.861 1.00 90.44 86 ASP A N 1
ATOM 677 C CA . ASP A 1 86 ? 19.154 -0.497 -3.202 1.00 90.44 86 ASP A CA 1
ATOM 678 C C . ASP A 1 86 ? 19.336 0.721 -4.127 1.00 90.44 86 ASP A C 1
ATOM 680 O O . ASP A 1 86 ? 19.770 1.791 -3.690 1.00 90.44 86 ASP A O 1
ATOM 684 N N . ASP A 1 87 ? 19.003 0.588 -5.416 1.00 95.75 87 ASP A N 1
ATOM 685 C CA . ASP A 1 87 ? 19.091 1.689 -6.368 1.00 95.75 87 ASP A CA 1
ATOM 686 C C . ASP A 1 87 ? 17.976 2.726 -6.113 1.00 95.75 87 ASP A C 1
ATOM 688 O O . ASP A 1 87 ? 16.785 2.416 -6.034 1.00 95.75 87 ASP A O 1
ATOM 692 N N . LYS A 1 88 ? 18.368 4.000 -5.982 1.00 95.31 88 LYS A N 1
ATOM 693 C CA . LYS A 1 88 ? 17.445 5.107 -5.672 1.00 95.31 88 LYS A CA 1
ATOM 694 C C . LYS A 1 88 ? 16.378 5.309 -6.748 1.00 95.31 88 LYS A C 1
ATOM 696 O O . LYS A 1 88 ? 15.244 5.659 -6.420 1.00 95.31 88 LYS A O 1
ATOM 701 N N . GLU A 1 89 ? 16.736 5.132 -8.018 1.00 96.31 89 GLU A N 1
ATOM 702 C CA . GLU A 1 89 ? 15.801 5.270 -9.134 1.00 96.31 89 GLU A CA 1
ATOM 703 C C . GLU A 1 89 ? 14.797 4.117 -9.118 1.00 96.31 89 GLU A C 1
ATOM 705 O O . GLU A 1 89 ? 13.590 4.359 -9.190 1.00 96.31 89 GLU A O 1
ATOM 710 N N . MET A 1 90 ? 15.286 2.891 -8.901 1.00 96.62 90 MET A N 1
ATOM 711 C CA . MET A 1 90 ? 14.450 1.701 -8.718 1.00 96.62 90 MET A CA 1
ATOM 712 C C . MET A 1 90 ? 13.429 1.904 -7.595 1.00 96.62 90 MET A C 1
ATOM 714 O O . MET A 1 90 ? 12.232 1.721 -7.811 1.00 96.62 90 MET A O 1
ATOM 718 N N . GLN A 1 91 ? 13.874 2.343 -6.415 1.00 96.31 91 GLN A N 1
ATOM 719 C CA . GLN A 1 91 ? 12.989 2.586 -5.272 1.00 96.31 91 GLN A CA 1
ATOM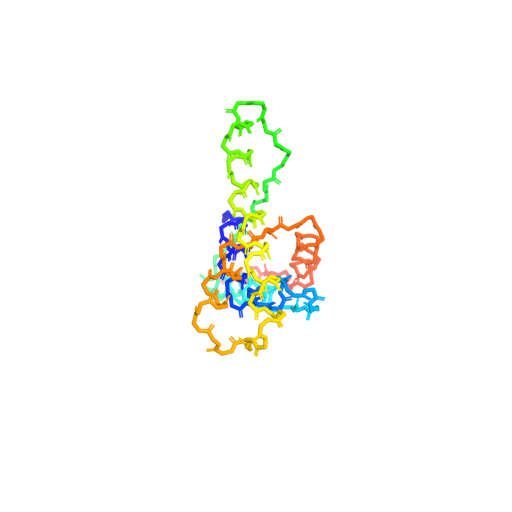 720 C C . GLN A 1 91 ? 11.948 3.670 -5.560 1.00 96.31 91 GLN A C 1
ATOM 722 O O . GLN A 1 91 ? 10.767 3.501 -5.259 1.00 96.31 91 GLN A O 1
ATOM 727 N N . SER A 1 92 ? 12.359 4.772 -6.193 1.00 97.38 92 SER A N 1
ATOM 728 C CA . SER A 1 92 ? 11.448 5.854 -6.582 1.00 97.38 92 SER A CA 1
ATOM 729 C C . SER A 1 92 ? 10.344 5.364 -7.522 1.00 97.38 92 SER A C 1
ATOM 731 O O . SER A 1 92 ? 9.165 5.666 -7.317 1.00 97.38 92 SER A O 1
ATOM 733 N N . LYS A 1 93 ? 10.705 4.560 -8.528 1.00 98.00 93 LYS A N 1
ATOM 734 C CA . LYS A 1 93 ? 9.753 4.009 -9.499 1.00 98.00 93 LYS A CA 1
ATOM 735 C C . LYS A 1 93 ? 8.867 2.929 -8.898 1.00 98.00 93 LYS A C 1
ATOM 737 O O . LYS A 1 93 ? 7.663 2.953 -9.137 1.00 98.00 93 LYS A O 1
ATOM 742 N N . ALA A 1 94 ? 9.415 2.076 -8.041 1.00 97.75 94 ALA A N 1
ATOM 743 C CA . ALA A 1 94 ? 8.638 1.095 -7.298 1.00 97.75 94 ALA A CA 1
ATOM 744 C C . ALA A 1 94 ? 7.577 1.770 -6.414 1.00 97.75 94 ALA A C 1
ATOM 746 O O . ALA A 1 94 ? 6.415 1.375 -6.444 1.00 97.75 94 ALA A O 1
ATOM 747 N N . MET A 1 95 ? 7.927 2.850 -5.701 1.00 97.50 95 MET A N 1
ATOM 748 C CA . MET A 1 95 ? 6.959 3.620 -4.907 1.00 97.50 95 MET A CA 1
ATOM 749 C C . MET A 1 95 ? 5.863 4.265 -5.768 1.00 97.50 95 MET A C 1
ATOM 751 O O . MET A 1 95 ? 4.698 4.279 -5.373 1.00 97.50 95 MET A O 1
ATOM 755 N N . GLN A 1 96 ? 6.205 4.772 -6.957 1.00 97.31 96 GLN A N 1
ATOM 756 C CA . GLN A 1 96 ? 5.230 5.337 -7.903 1.00 97.31 96 GLN A CA 1
ATOM 757 C C . GLN A 1 96 ? 4.300 4.275 -8.510 1.00 97.31 96 GLN A C 1
ATOM 759 O O . GLN A 1 96 ? 3.176 4.600 -8.894 1.00 97.31 96 GLN A O 1
ATOM 764 N N . ALA A 1 97 ? 4.753 3.023 -8.592 1.00 97.75 97 ALA A N 1
ATOM 765 C CA . ALA A 1 97 ? 3.989 1.903 -9.132 1.00 97.75 97 ALA A CA 1
ATOM 766 C C . ALA A 1 97 ? 2.981 1.305 -8.134 1.00 97.75 97 ALA A C 1
ATOM 768 O O . ALA A 1 97 ? 2.106 0.543 -8.545 1.00 97.75 97 ALA A O 1
ATOM 769 N N . ILE A 1 98 ? 3.059 1.656 -6.841 1.00 97.25 98 ILE A N 1
ATOM 770 C CA . ILE A 1 98 ? 2.223 1.061 -5.788 1.00 97.25 98 ILE A CA 1
ATOM 771 C C . ILE A 1 98 ? 0.737 1.139 -6.141 1.00 97.25 98 ILE A C 1
ATOM 773 O O . ILE A 1 98 ? 0.151 2.215 -6.297 1.00 97.25 98 ILE A O 1
ATOM 777 N N . SER A 1 99 ? 0.100 -0.027 -6.152 1.00 95.12 99 SER A N 1
ATOM 778 C CA . SER A 1 99 ? -1.346 -0.179 -6.181 1.00 95.12 99 SER A CA 1
ATOM 779 C C . SER A 1 99 ? -1.776 -1.049 -5.013 1.00 95.12 99 SER A C 1
ATOM 781 O O . SER A 1 99 ? -1.326 -2.183 -4.902 1.00 95.12 99 SER A O 1
ATOM 783 N N . VAL A 1 100 ? -2.668 -0.536 -4.167 1.00 95.19 100 VAL A N 1
ATOM 784 C CA . VAL A 1 100 ? -3.356 -1.370 -3.179 1.00 95.19 100 VAL A CA 1
ATOM 785 C C . VAL A 1 100 ? -4.372 -2.233 -3.927 1.00 95.19 100 VAL A C 1
ATOM 787 O O . VAL A 1 100 ? -5.249 -1.701 -4.606 1.00 95.19 100 VAL A O 1
ATOM 790 N N . THR A 1 101 ? -4.206 -3.552 -3.870 1.00 94.44 101 THR A N 1
ATOM 791 C CA . THR A 1 101 ? -5.077 -4.526 -4.546 1.00 94.44 101 THR A CA 1
ATOM 792 C C . THR A 1 101 ? -6.137 -5.081 -3.592 1.00 94.44 101 THR A C 1
ATOM 794 O O . THR A 1 101 ? -6.003 -4.956 -2.375 1.00 94.44 101 THR A O 1
ATOM 797 N N . GLY A 1 102 ? -7.169 -5.736 -4.139 1.00 95.00 102 GLY A N 1
ATOM 798 C CA . GLY A 1 102 ? -8.176 -6.444 -3.337 1.00 95.00 102 GLY A CA 1
ATOM 799 C C . GLY A 1 102 ? -7.558 -7.498 -2.411 1.00 95.00 102 GLY A C 1
ATOM 800 O O . GLY A 1 102 ? -7.842 -7.495 -1.222 1.00 95.00 102 GLY A O 1
ATOM 801 N N . ASP A 1 103 ? -6.607 -8.294 -2.910 1.00 95.75 103 ASP A N 1
ATOM 802 C CA . ASP A 1 103 ? -5.878 -9.281 -2.094 1.00 95.75 103 ASP A CA 1
ATOM 803 C C . ASP A 1 103 ? -5.150 -8.637 -0.901 1.00 95.75 103 ASP A C 1
ATOM 805 O O . ASP A 1 103 ? -5.233 -9.114 0.230 1.00 95.75 103 ASP A O 1
ATOM 809 N N . MET A 1 104 ? -4.482 -7.498 -1.117 1.00 97.19 104 MET A N 1
ATOM 810 C CA . MET A 1 104 ? -3.835 -6.774 -0.021 1.00 97.19 104 MET A CA 1
ATOM 811 C C . MET A 1 104 ? -4.851 -6.310 1.029 1.00 97.19 104 MET A C 1
ATOM 813 O O . MET A 1 104 ? -4.545 -6.341 2.222 1.00 97.19 104 MET A O 1
ATOM 817 N N . ILE A 1 105 ? -6.036 -5.865 0.596 1.00 97.19 105 ILE A N 1
ATOM 818 C CA . ILE A 1 105 ? -7.124 -5.441 1.485 1.00 97.19 105 ILE A CA 1
ATOM 819 C C . ILE A 1 105 ? -7.615 -6.634 2.303 1.00 97.19 105 ILE A C 1
ATOM 821 O O . ILE A 1 105 ? -7.651 -6.547 3.531 1.00 97.19 105 ILE A O 1
ATOM 825 N N . ASP A 1 106 ? -7.902 -7.758 1.650 1.00 96.88 106 ASP A N 1
ATOM 826 C CA . ASP A 1 106 ? -8.376 -8.979 2.302 1.00 96.88 106 ASP A CA 1
ATOM 827 C C . ASP A 1 106 ? -7.377 -9.479 3.350 1.00 96.88 106 ASP A C 1
ATOM 829 O O . ASP A 1 106 ? -7.754 -9.771 4.488 1.00 96.88 106 ASP A O 1
ATOM 833 N N . ARG A 1 107 ? -6.078 -9.473 3.022 1.00 97.50 107 ARG A N 1
ATOM 834 C CA . ARG A 1 107 ? -5.002 -9.838 3.956 1.00 97.50 107 ARG A CA 1
ATOM 835 C C . ARG A 1 107 ? -4.940 -8.921 5.179 1.00 97.50 107 ARG A C 1
ATOM 837 O O . ARG A 1 107 ? -4.684 -9.398 6.284 1.00 97.50 107 ARG A O 1
ATOM 844 N N . VAL A 1 108 ? -5.168 -7.614 5.014 1.00 97.69 108 VAL A N 1
ATOM 845 C CA . VAL A 1 108 ? -5.224 -6.671 6.146 1.00 97.69 108 VAL A CA 1
ATOM 846 C C . VAL A 1 108 ? -6.484 -6.890 6.980 1.00 97.69 108 VAL A C 1
ATOM 848 O O . VAL A 1 108 ? -6.390 -6.913 8.205 1.00 97.69 108 VAL A O 1
ATOM 851 N N . ILE A 1 109 ? -7.646 -7.077 6.351 1.00 96.69 109 ILE A N 1
ATOM 852 C CA . ILE A 1 109 ? -8.907 -7.353 7.052 1.00 96.69 109 ILE A CA 1
ATOM 853 C C . ILE A 1 109 ? -8.776 -8.619 7.898 1.00 96.69 109 ILE A C 1
ATOM 855 O O . ILE A 1 109 ? -9.151 -8.612 9.072 1.00 96.69 109 ILE A O 1
ATOM 859 N N . GLU A 1 110 ? -8.211 -9.683 7.334 1.00 97.19 110 GLU A N 1
ATOM 860 C CA . GLU A 1 110 ? -8.016 -10.935 8.056 1.00 97.19 110 GLU A CA 1
ATOM 861 C C . GLU A 1 110 ? -7.058 -10.756 9.235 1.00 97.19 110 GLU A C 1
ATOM 863 O O . GLU A 1 110 ? -7.368 -11.142 10.361 1.00 97.19 110 GLU A O 1
ATOM 868 N N . ALA A 1 111 ? -5.948 -10.049 9.026 1.00 96.31 111 ALA A N 1
ATOM 869 C CA . ALA A 1 111 ? -5.015 -9.730 10.097 1.00 96.31 111 ALA A CA 1
ATOM 870 C C . ALA A 1 111 ? -5.659 -8.906 11.232 1.00 96.31 111 ALA A C 1
ATOM 872 O O . ALA A 1 111 ? -5.359 -9.130 12.404 1.00 96.31 111 ALA A O 1
ATOM 873 N N . LEU A 1 112 ? -6.566 -7.976 10.910 1.00 94.94 112 LEU A N 1
ATOM 874 C CA . LEU A 1 112 ? -7.302 -7.187 11.904 1.00 94.94 112 LEU A CA 1
ATOM 875 C C . LEU A 1 112 ? -8.292 -8.034 12.710 1.00 94.94 112 LEU A C 1
ATOM 877 O O . LEU A 1 112 ? -8.459 -7.789 13.902 1.00 94.94 112 LEU A O 1
ATOM 881 N N . ARG A 1 113 ? -8.934 -9.037 12.096 1.00 93.50 113 ARG A N 1
ATOM 882 C CA . ARG A 1 113 ? -9.861 -9.951 12.792 1.00 93.50 113 ARG A CA 1
ATOM 883 C C . ARG A 1 113 ? -9.167 -10.818 13.838 1.00 93.50 113 ARG A C 1
ATOM 885 O O . ARG A 1 113 ? -9.808 -11.216 14.808 1.00 93.50 113 ARG A O 1
ATOM 892 N N . LEU A 1 114 ? -7.878 -11.090 13.645 1.00 92.25 114 LEU A N 1
ATOM 893 C CA . LEU A 1 114 ? -7.051 -11.854 14.577 1.00 92.25 114 LEU A CA 1
ATOM 894 C C . LEU A 1 114 ? -6.541 -11.017 15.760 1.00 92.25 114 LEU A C 1
ATOM 896 O O . LEU A 1 114 ? -5.981 -11.583 16.700 1.00 92.25 114 LEU A O 1
ATOM 900 N N . LEU A 1 115 ? -6.716 -9.689 15.745 1.00 86.62 115 LEU A N 1
ATOM 901 C CA . LEU A 1 115 ? -6.342 -8.865 16.890 1.00 86.62 115 LEU A CA 1
ATOM 902 C C . LEU A 1 115 ? -7.246 -9.174 18.094 1.00 86.62 115 LEU A C 1
ATOM 904 O O . LEU A 1 115 ? -8.464 -9.313 17.934 1.00 86.62 115 LEU A O 1
ATOM 908 N N . PRO A 1 116 ? -6.684 -9.236 19.317 1.00 80.25 116 PRO A N 1
ATOM 909 C CA . PRO A 1 116 ? -7.485 -9.374 20.522 1.00 80.25 116 PRO A CA 1
ATOM 910 C C . PRO A 1 116 ? -8.524 -8.258 20.582 1.00 80.25 116 PRO A C 1
ATOM 912 O O . PRO A 1 116 ? -8.202 -7.081 20.401 1.00 80.25 116 PRO A O 1
ATOM 915 N N . LYS A 1 117 ? -9.779 -8.618 20.861 1.00 69.44 117 LYS A N 1
ATOM 916 C CA . LYS A 1 117 ? -10.805 -7.614 21.137 1.00 69.44 117 LYS A CA 1
ATOM 917 C C . LYS A 1 117 ? -10.366 -6.847 22.376 1.00 69.44 117 LYS A C 1
ATOM 919 O O . LYS A 1 117 ? -10.187 -7.448 23.433 1.00 69.44 117 LYS A O 1
ATOM 924 N N . HIS A 1 118 ? -10.193 -5.537 22.236 1.00 64.81 118 HIS A N 1
ATOM 925 C CA . HIS A 1 118 ? -9.945 -4.667 23.372 1.00 64.81 118 HIS A CA 1
ATOM 926 C C . HIS A 1 118 ? -11.184 -4.703 24.270 1.00 64.81 118 HIS A C 1
ATOM 928 O O . HIS A 1 118 ? -12.178 -4.027 24.013 1.00 64.81 118 HIS A O 1
ATOM 934 N N . THR A 1 119 ? -11.164 -5.538 25.306 1.00 57.59 119 THR A N 1
ATOM 935 C CA . THR A 1 119 ? -12.140 -5.454 26.385 1.00 57.59 119 THR A CA 1
ATOM 936 C C . THR A 1 119 ? -11.781 -4.211 27.170 1.00 57.59 119 THR A C 1
ATOM 938 O O . THR A 1 119 ? -10.780 -4.211 27.884 1.00 57.59 119 THR A O 1
ATOM 941 N N . SER A 1 120 ? -12.546 -3.137 26.992 1.00 55.84 120 SER A N 1
ATOM 942 C CA . SER A 1 120 ? -12.479 -1.964 27.857 1.00 55.84 120 SER A CA 1
ATOM 943 C C . SER A 1 120 ? -12.651 -2.441 29.299 1.00 55.84 120 SER A C 1
ATOM 945 O O . SER A 1 120 ? -13.758 -2.757 29.732 1.00 55.84 120 SER A O 1
ATOM 947 N N . GLY A 1 121 ? -11.540 -2.587 30.018 1.00 51.22 121 GLY A N 1
ATOM 948 C CA . GLY A 1 121 ? -11.550 -2.827 31.446 1.00 51.22 121 GLY A CA 1
ATOM 949 C C . GLY A 1 121 ? -12.066 -1.557 32.092 1.00 51.22 121 GLY A C 1
ATOM 950 O O . GLY A 1 121 ? -11.310 -0.605 32.249 1.00 51.22 121 GLY A O 1
ATOM 951 N N . GLY A 1 122 ? -13.363 -1.532 32.401 1.00 44.97 122 GLY A N 1
ATOM 952 C CA . GLY A 1 122 ? -13.929 -0.518 33.275 1.00 44.97 122 GLY A CA 1
ATOM 953 C C . GLY A 1 122 ? -13.143 -0.522 34.582 1.00 44.97 122 GLY A C 1
ATOM 954 O O . GLY A 1 122 ? -13.116 -1.532 35.287 1.00 44.97 122 GLY A O 1
ATOM 955 N N . LYS A 1 123 ? -12.461 0.586 34.851 1.00 39.03 123 LYS A N 1
ATOM 956 C CA . LYS A 1 123 ? -12.105 0.997 36.203 1.00 39.03 123 LYS A CA 1
ATOM 957 C C . LYS A 1 123 ? -13.096 2.057 36.638 1.00 39.03 123 LYS A C 1
ATOM 959 O O . LYS A 1 123 ? -13.446 2.896 35.778 1.00 39.03 123 LYS A O 1
#

Foldseek 3Di:
DEVVVLLLVQCLVVLLCVLVVHDDCSSLVSVVVVCVVCVVVVHDDDYDYDDDDDPVCPVVVVVLQVQLVVLSVVLVVCVVVVDDPVDPSNSVSSSSNDDCDPVNVVVNVVSVVPDPDSPPPDD

Sequence (123 aa):
VDAMCWMHRGACACAYELATGQDTDKFIRFFLRMVTLLLNCDISPVIVFDGDSLPAKAKEDEDRHKRRKDAQQEVDRLRKAGKTADDKEMQSKAMQAISVTGDMIDRVIEALRLLPKHTSGGK

InterPro domains:
  IPR006084 XPG/Rad2 endonuclease [PTHR11081] (1-113)
  IPR006085 XPG, N-terminal [PF00752] (1-70)
  IPR006085 XPG, N-terminal [SM00485] (1-71)
  IPR029060 PIN-like domain superfamily [SSF88723] (1-116)